Protein AF-A0A2X1K998-F1 (afdb_monomer)

Radius of gyration: 13.38 Å; Cα contacts (8 Å, |Δi|>4): 123; chains: 1; bounding box: 35×31×32 Å

InterPro domains:
  IPR023346 Lysozyme-like domain superfamily [SSF53955] (5-83)
  IPR031304 Transglycosylase SLT domain 2 [PF13406] (13-80)
  IPR043426 Membrane-bound lytic murein transglycosylase B-like [PTHR30163] (14-83)

Structure (m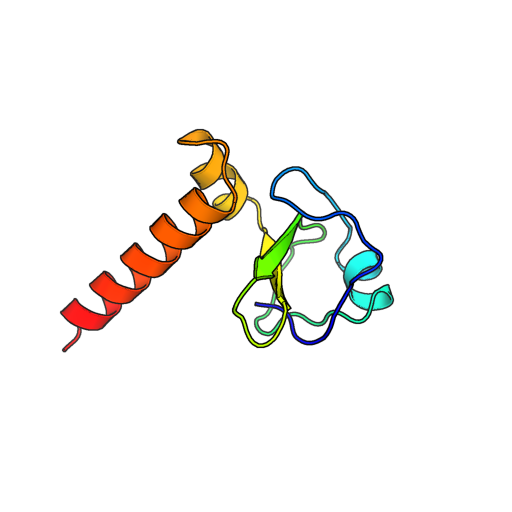mCIF, N/CA/C/O backbone):
data_AF-A0A2X1K998-F1
#
_entry.id   AF-A0A2X1K998-F1
#
loop_
_atom_site.group_PDB
_atom_site.id
_atom_site.type_symbol
_atom_site.label_atom_id
_atom_site.label_alt_id
_atom_site.label_comp_id
_atom_site.label_asym_id
_atom_site.label_entity_id
_atom_site.label_seq_id
_atom_site.pdbx_PDB_ins_code
_atom_site.Cartn_x
_atom_site.Cartn_y
_atom_site.Cartn_z
_atom_site.occupancy
_atom_site.B_iso_or_equiv
_atom_site.auth_seq_id
_atom_site.auth_comp_id
_atom_site.auth_asym_id
_atom_site.auth_atom_id
_atom_site.pdbx_PDB_model_num
ATOM 1 N N . MET A 1 1 ? 6.122 -2.031 2.421 1.00 91.69 1 MET A N 1
ATOM 2 C CA . MET A 1 1 ? 5.492 -3.138 3.175 1.00 91.69 1 MET A CA 1
ATOM 3 C C . MET A 1 1 ? 5.232 -2.711 4.605 1.00 91.69 1 MET A C 1
ATOM 5 O O . MET A 1 1 ? 5.929 -1.822 5.095 1.00 91.69 1 MET A O 1
ATOM 9 N N . ALA A 1 2 ? 4.243 -3.322 5.249 1.00 95.88 2 ALA A N 1
ATOM 10 C CA . ALA A 1 2 ? 3.967 -3.188 6.674 1.00 95.88 2 ALA A CA 1
ATOM 11 C C . ALA A 1 2 ? 4.214 -4.525 7.390 1.00 95.88 2 ALA A C 1
ATOM 13 O O . ALA A 1 2 ? 3.963 -5.584 6.817 1.00 95.88 2 ALA A O 1
ATOM 14 N N . ASN A 1 3 ? 4.668 -4.467 8.639 1.00 97.19 3 ASN A N 1
ATOM 15 C CA . ASN A 1 3 ? 4.565 -5.570 9.590 1.00 97.19 3 ASN A CA 1
ATOM 16 C C . ASN A 1 3 ? 3.218 -5.480 10.318 1.00 97.19 3 ASN A C 1
ATOM 18 O O . ASN A 1 3 ? 2.672 -4.386 10.457 1.00 97.19 3 ASN A O 1
ATOM 22 N N . GLY A 1 4 ? 2.721 -6.610 10.823 1.00 95.56 4 GLY A N 1
ATOM 23 C CA . GLY A 1 4 ? 1.450 -6.684 11.548 1.00 95.56 4 GLY A CA 1
ATOM 24 C C . GLY A 1 4 ? 0.242 -6.944 10.645 1.00 95.56 4 GLY A C 1
ATOM 25 O O . GLY A 1 4 ? 0.380 -7.292 9.470 1.00 95.56 4 GLY A O 1
ATOM 26 N N . GLN A 1 5 ? -0.956 -6.832 11.220 1.00 95.06 5 GLN A N 1
ATOM 27 C CA . GLN A 1 5 ? -2.232 -7.109 10.557 1.00 95.06 5 GLN A CA 1
ATOM 28 C C . GLN A 1 5 ? -3.276 -6.085 11.011 1.00 95.06 5 GLN A C 1
ATOM 30 O O . GLN A 1 5 ? -3.373 -5.805 12.199 1.00 95.06 5 GLN A O 1
ATOM 35 N N . ALA A 1 6 ? -4.094 -5.584 10.082 1.00 95.88 6 ALA A N 1
ATOM 36 C CA . ALA A 1 6 ? -5.194 -4.663 10.382 1.00 95.88 6 ALA A CA 1
ATOM 37 C C . ALA A 1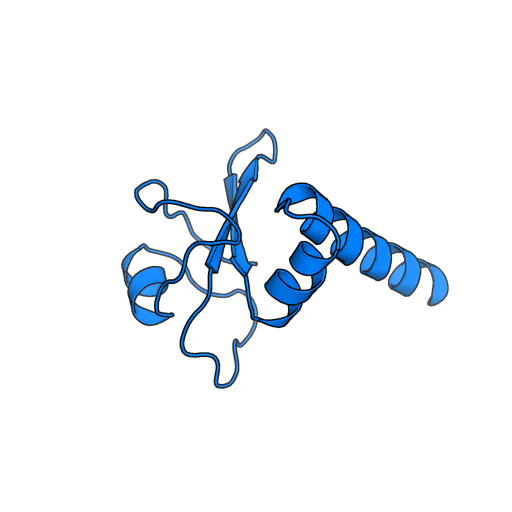 6 ? -6.516 -5.146 9.749 1.00 95.88 6 ALA A C 1
ATOM 39 O O . ALA A 1 6 ? -7.051 -4.485 8.856 1.00 95.88 6 ALA A O 1
ATOM 40 N N . PRO A 1 7 ? -7.057 -6.308 10.169 1.00 94.56 7 PRO A N 1
ATOM 41 C CA . PRO A 1 7 ? -8.216 -6.925 9.516 1.00 94.56 7 PRO A CA 1
ATOM 42 C C . PRO A 1 7 ? -9.505 -6.096 9.633 1.00 94.56 7 PRO A C 1
ATOM 44 O O . PRO A 1 7 ? -10.378 -6.223 8.780 1.00 94.56 7 PRO A O 1
ATOM 47 N N . GLY A 1 8 ? -9.620 -5.250 10.664 1.00 95.56 8 GLY A N 1
ATOM 48 C CA . GLY A 1 8 ? -10.804 -4.424 10.923 1.00 95.56 8 GLY A CA 1
ATOM 49 C C . GLY A 1 8 ? -10.882 -3.124 10.118 1.00 95.56 8 GLY A C 1
ATOM 50 O O . GLY A 1 8 ? -11.905 -2.445 10.169 1.00 95.56 8 GLY A O 1
ATOM 51 N N . LEU A 1 9 ? -9.828 -2.753 9.382 1.00 97.56 9 LEU A N 1
ATOM 52 C CA . LEU A 1 9 ? -9.826 -1.535 8.576 1.00 97.56 9 LEU A CA 1
ATOM 53 C C . LEU A 1 9 ? -10.217 -1.834 7.119 1.00 97.56 9 LEU A C 1
ATOM 55 O O . LEU A 1 9 ? -9.654 -2.748 6.503 1.00 97.56 9 LEU A O 1
ATOM 59 N N . PRO A 1 10 ? -11.130 -1.040 6.520 1.00 98.50 10 PRO A N 1
ATOM 60 C CA . PRO A 1 10 ? -11.312 -1.027 5.076 1.00 98.50 10 PRO A CA 1
ATOM 61 C C . PRO A 1 10 ? -9.976 -0.838 4.349 1.00 98.50 10 PRO A C 1
ATOM 63 O O . PRO A 1 10 ? -9.101 -0.094 4.788 1.00 98.50 10 PRO A O 1
ATOM 66 N N . ASN A 1 11 ? -9.814 -1.517 3.218 1.00 98.31 11 ASN A N 1
ATOM 67 C CA . ASN A 1 11 ? -8.575 -1.503 2.446 1.00 98.31 11 ASN A CA 1
ATOM 68 C C . ASN A 1 11 ? -8.842 -1.217 0.962 1.00 98.31 11 ASN A C 1
ATOM 70 O O . ASN A 1 11 ? -9.977 -1.257 0.488 1.00 98.31 11 ASN A O 1
ATOM 74 N N . GLY A 1 12 ? -7.773 -0.895 0.241 1.00 98.00 12 GLY A N 1
ATOM 75 C CA . GLY A 1 12 ? -7.776 -0.546 -1.174 1.00 98.00 12 GLY A CA 1
ATOM 76 C C . GLY A 1 12 ? -7.162 0.828 -1.427 1.00 98.00 12 GLY A C 1
ATOM 77 O O . GLY A 1 12 ? -7.096 1.678 -0.538 1.00 98.00 12 GLY A O 1
ATOM 78 N N . PHE A 1 13 ? -6.740 1.064 -2.671 1.00 98.00 13 PHE A N 1
ATOM 79 C CA . PHE A 1 13 ? -5.987 2.263 -3.066 1.00 98.00 13 PHE A CA 1
ATOM 80 C C . PHE A 1 13 ? -6.728 3.599 -2.872 1.00 98.00 13 PHE A C 1
ATOM 82 O O . PHE A 1 13 ? -6.104 4.653 -2.923 1.00 98.00 13 PHE A O 1
ATOM 89 N N . LYS A 1 14 ? -8.051 3.569 -2.659 1.00 98.12 14 LYS A N 1
ATOM 90 C CA . LYS A 1 14 ? -8.882 4.756 -2.387 1.00 98.12 14 LYS A CA 1
ATOM 91 C C . LYS A 1 14 ? -8.983 5.110 -0.900 1.00 98.12 14 LYS A C 1
ATOM 93 O O . LYS A 1 14 ? -9.491 6.177 -0.571 1.00 98.12 14 LYS A O 1
ATOM 98 N N . THR A 1 15 ? -8.564 4.215 -0.006 1.00 98.56 15 THR A N 1
ATOM 99 C CA . THR A 1 15 ? -8.611 4.465 1.440 1.00 98.56 15 THR A CA 1
ATOM 100 C C . THR A 1 15 ? -7.573 5.502 1.849 1.00 98.56 15 THR A C 1
ATOM 102 O O . THR A 1 15 ? -6.600 5.740 1.133 1.00 98.56 15 THR A O 1
ATOM 105 N N . LYS A 1 16 ? -7.775 6.139 3.002 1.00 98.56 16 LYS A N 1
ATOM 106 C CA . LYS A 1 16 ? -6.869 7.173 3.496 1.00 98.56 16 LYS A CA 1
ATOM 107 C C . LYS A 1 16 ? -6.899 7.206 5.018 1.00 98.56 16 LYS A C 1
ATOM 109 O O . LYS A 1 16 ? -7.927 7.520 5.607 1.00 98.56 16 LYS A O 1
ATOM 114 N N . TYR A 1 17 ? -5.761 6.895 5.622 1.00 98.69 17 TYR A N 1
ATOM 115 C CA . TYR A 1 17 ? -5.554 6.862 7.067 1.00 98.69 17 TYR A CA 1
ATOM 116 C C . TYR A 1 17 ? -4.318 7.680 7.422 1.00 98.69 17 TYR A C 1
ATOM 118 O O . TYR A 1 17 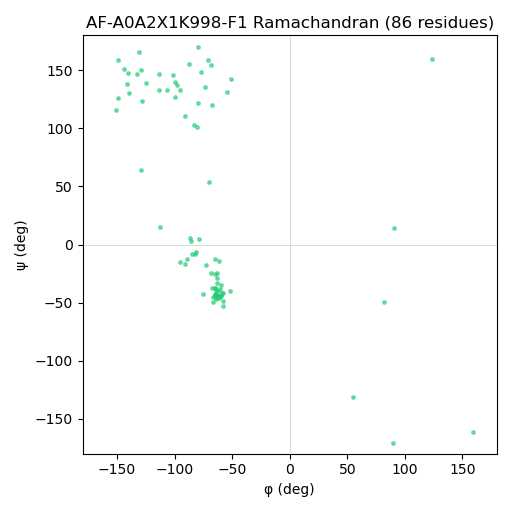? -3.379 7.765 6.624 1.00 98.69 17 TYR A O 1
ATOM 126 N N . SER A 1 18 ? -4.285 8.267 8.617 1.00 98.56 18 SER A N 1
ATOM 127 C CA . SER A 1 18 ? -3.030 8.774 9.169 1.00 98.56 18 SER A CA 1
ATOM 128 C C . SER A 1 18 ? -2.087 7.620 9.507 1.00 98.56 18 SER A C 1
ATOM 130 O O . SER A 1 18 ? -2.521 6.504 9.808 1.00 98.56 18 SER A O 1
ATOM 132 N N . ILE A 1 19 ? -0.779 7.884 9.513 1.00 98.12 19 ILE A N 1
ATOM 133 C CA . ILE A 1 19 ? 0.200 6.881 9.960 1.00 98.12 19 ILE A CA 1
ATOM 134 C C . ILE A 1 19 ? -0.066 6.474 11.416 1.00 98.12 19 ILE A C 1
ATOM 136 O O . ILE A 1 19 ? 0.062 5.298 11.745 1.00 98.12 19 ILE A O 1
ATOM 140 N N . SER A 1 20 ? -0.526 7.404 12.261 1.00 97.94 20 SER A N 1
ATOM 141 C CA . SER A 1 20 ? -0.912 7.110 13.646 1.00 97.94 20 SER A CA 1
ATOM 142 C C . SER A 1 20 ? -2.113 6.163 13.754 1.00 97.94 20 SER A C 1
ATOM 144 O O . SER A 1 20 ? -2.090 5.269 14.594 1.00 97.94 20 SER A O 1
ATOM 146 N N . GLN A 1 21 ? -3.129 6.295 12.893 1.00 98.44 21 GLN A N 1
ATOM 147 C CA . GLN A 1 21 ? -4.267 5.366 12.848 1.00 98.44 21 GLN A CA 1
ATOM 148 C C . GLN A 1 21 ? -3.820 3.959 12.444 1.00 98.44 21 GLN A C 1
ATOM 150 O O . GLN A 1 21 ? -4.251 2.979 13.044 1.00 98.44 21 GLN A O 1
ATOM 155 N N . LEU A 1 22 ? -2.929 3.856 11.454 1.00 98.44 22 LEU A N 1
ATOM 156 C CA . LEU A 1 22 ? -2.384 2.568 11.019 1.00 98.44 22 LEU A CA 1
ATOM 157 C C . LEU A 1 22 ? -1.494 1.934 12.099 1.00 98.44 22 LEU A C 1
ATOM 159 O O . LEU A 1 22 ? -1.570 0.727 12.310 1.00 98.44 22 LEU A O 1
ATOM 163 N N . ALA A 1 23 ? -0.715 2.742 12.824 1.00 97.94 23 ALA A N 1
ATOM 164 C CA . ALA A 1 23 ? 0.064 2.287 13.973 1.00 97.94 23 ALA A CA 1
ATOM 165 C C . ALA A 1 23 ? -0.827 1.766 15.110 1.00 97.94 23 ALA A C 1
ATOM 167 O O . ALA A 1 23 ? -0.589 0.676 15.624 1.00 97.94 23 ALA A O 1
ATOM 168 N N . ALA A 1 24 ? -1.896 2.493 15.448 1.00 98.06 24 ALA A N 1
ATOM 169 C CA . ALA A 1 24 ? -2.878 2.061 16.443 1.00 98.06 24 ALA A CA 1
ATOM 170 C C . ALA A 1 24 ? -3.614 0.773 16.031 1.00 98.06 24 ALA A C 1
ATOM 172 O O . ALA A 1 24 ? -4.001 -0.017 16.886 1.00 98.06 24 ALA A O 1
ATOM 173 N N . ALA A 1 25 ? -3.764 0.531 14.725 1.00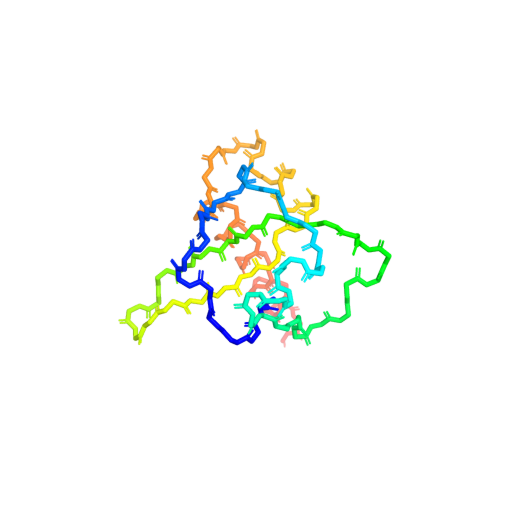 97.62 25 ALA A N 1
ATOM 174 C CA . ALA A 1 25 ? -4.310 -0.710 14.183 1.00 97.62 25 ALA A CA 1
ATOM 175 C C . ALA A 1 25 ? -3.301 -1.878 14.158 1.00 97.62 25 ALA A C 1
ATOM 177 O O . ALA A 1 25 ? -3.628 -2.942 13.639 1.00 97.62 25 ALA A O 1
ATOM 178 N N . GLY A 1 26 ? -2.091 -1.693 14.698 1.00 97.56 26 GLY A N 1
ATOM 179 C CA . GLY A 1 26 ? -1.076 -2.739 14.826 1.00 97.56 26 GLY A CA 1
ATOM 180 C C . GLY A 1 26 ? -0.113 -2.852 13.643 1.00 97.56 26 GLY A C 1
ATOM 181 O O . GLY A 1 26 ? 0.589 -3.858 13.538 1.00 97.56 26 GLY A O 1
ATOM 182 N N . LEU A 1 27 ? -0.064 -1.856 12.750 1.00 98.38 27 LEU A N 1
ATOM 183 C CA . LEU A 1 27 ? 0.867 -1.849 11.621 1.00 98.38 27 LEU A CA 1
ATOM 184 C C . LEU A 1 27 ? 2.116 -1.022 11.913 1.00 98.38 27 LEU A C 1
ATOM 186 O O . LEU A 1 27 ? 2.032 0.105 12.395 1.00 98.38 27 LEU A O 1
ATOM 190 N N . THR A 1 28 ? 3.280 -1.537 11.524 1.00 98.25 28 THR A N 1
ATOM 191 C CA . THR A 1 28 ? 4.523 -0.752 11.501 1.00 98.25 28 THR A CA 1
ATOM 192 C C . THR A 1 28 ? 5.160 -0.791 10.115 1.00 98.25 28 THR A C 1
ATOM 194 O O . THR A 1 28 ? 5.152 -1.834 9.456 1.00 98.25 28 THR A O 1
ATOM 197 N N . PRO A 1 29 ? 5.693 0.331 9.604 1.00 97.94 29 PRO A N 1
ATOM 198 C CA . PRO A 1 29 ? 6.306 0.345 8.286 1.00 97.94 29 PRO A CA 1
ATOM 199 C C . PRO A 1 29 ? 7.668 -0.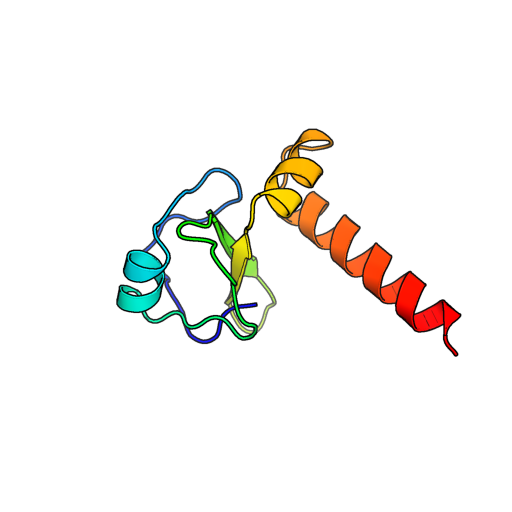360 8.321 1.00 97.94 29 PRO A C 1
ATOM 201 O O . PRO A 1 29 ? 8.481 -0.115 9.206 1.00 97.94 29 PRO A O 1
ATOM 204 N N . GLN A 1 30 ? 7.942 -1.216 7.332 1.00 97.88 30 GLN A N 1
ATOM 205 C CA . GLN A 1 30 ? 9.247 -1.889 7.213 1.00 97.88 30 GLN A CA 1
ATOM 206 C C . GLN A 1 30 ? 10.374 -0.962 6.746 1.00 97.88 30 GLN A C 1
ATOM 208 O O . GLN A 1 30 ? 11.543 -1.315 6.842 1.00 97.88 30 GLN A O 1
ATOM 213 N N . GLN A 1 31 ? 10.020 0.188 6.177 1.00 96.94 31 GLN A N 1
ATOM 214 C CA . GLN A 1 31 ? 10.948 1.195 5.678 1.00 96.94 31 GLN A CA 1
ATOM 215 C C . GLN A 1 31 ? 10.496 2.569 6.181 1.00 96.94 31 GLN A C 1
ATOM 217 O O . GLN A 1 31 ? 9.285 2.784 6.297 1.00 96.94 31 GLN A O 1
ATOM 222 N N . PRO A 1 32 ? 11.419 3.506 6.463 1.00 97.19 32 PRO A N 1
ATOM 223 C CA . PRO A 1 32 ? 11.056 4.853 6.882 1.00 97.19 32 PRO A CA 1
ATOM 224 C C . PRO A 1 32 ? 10.104 5.514 5.879 1.00 97.19 32 PRO A C 1
ATOM 226 O O . PRO A 1 32 ? 10.364 5.532 4.678 1.00 97.19 32 PRO A O 1
ATOM 229 N N . LEU A 1 33 ? 9.006 6.088 6.375 1.00 96.56 33 LEU A N 1
ATOM 230 C CA . LEU A 1 33 ? 8.024 6.796 5.544 1.00 96.56 33 LEU A CA 1
ATOM 231 C C . LEU A 1 33 ? 8.394 8.276 5.314 1.00 96.56 33 LEU A C 1
ATOM 233 O O . LEU A 1 33 ? 7.625 9.015 4.705 1.00 96.56 33 LEU A O 1
ATOM 237 N N . GLY A 1 34 ? 9.548 8.734 5.811 1.00 96.50 34 GLY A N 1
ATOM 238 C CA . GLY A 1 34 ? 9.948 10.141 5.752 1.00 96.50 34 GLY A CA 1
ATOM 239 C C . GLY A 1 34 ? 8.888 11.058 6.371 1.00 96.50 34 GLY A C 1
ATOM 240 O O . GLY A 1 34 ? 8.374 10.785 7.452 1.00 96.50 34 GLY A O 1
ATOM 241 N N . ASN A 1 35 ? 8.519 12.119 5.652 1.00 96.69 35 ASN A N 1
ATOM 242 C CA . ASN A 1 35 ? 7.555 13.119 6.126 1.00 96.69 35 ASN A CA 1
ATOM 243 C C . ASN A 1 35 ? 6.086 12.752 5.834 1.00 96.69 35 ASN A C 1
ATOM 245 O O . ASN A 1 35 ? 5.194 13.571 6.074 1.00 96.69 35 ASN A O 1
ATOM 249 N N . HIS A 1 36 ? 5.799 11.559 5.299 1.00 97.88 36 HIS A N 1
ATOM 250 C CA . HIS A 1 36 ? 4.432 11.158 4.969 1.00 97.88 36 HIS A CA 1
ATOM 251 C C . HIS A 1 36 ? 3.580 10.973 6.231 1.00 97.88 36 HIS A C 1
ATOM 253 O O . HIS A 1 36 ? 3.855 10.120 7.066 1.00 97.88 36 HIS A O 1
ATOM 259 N N . GLN A 1 37 ? 2.498 11.749 6.331 1.00 97.62 37 GLN A N 1
ATOM 260 C CA . GLN A 1 37 ? 1.578 11.717 7.477 1.00 97.62 37 GLN A CA 1
ATOM 261 C C . GLN A 1 37 ? 0.360 10.815 7.257 1.00 97.62 37 GLN A C 1
ATOM 263 O O . GLN A 1 37 ? -0.352 10.483 8.207 1.00 97.62 37 GLN A O 1
ATOM 268 N N . GLN A 1 38 ? 0.099 10.423 6.009 1.00 98.19 38 GLN A N 1
ATOM 269 C CA . GLN A 1 38 ? -1.069 9.643 5.615 1.00 98.19 38 GLN A CA 1
ATOM 270 C C . GLN A 1 38 ? -0.717 8.651 4.505 1.00 98.19 38 GLN A C 1
ATOM 272 O O . GLN A 1 38 ? 0.161 8.914 3.681 1.00 98.19 38 GLN A O 1
ATOM 277 N N . ALA A 1 39 ? -1.441 7.537 4.470 1.00 98.62 39 ALA A N 1
ATOM 278 C CA . ALA A 1 39 ? -1.326 6.510 3.444 1.00 98.62 39 ALA A CA 1
ATOM 279 C C . ALA A 1 39 ? -2.677 5.820 3.216 1.00 98.62 39 ALA A C 1
ATOM 281 O O . ALA A 1 39 ? -3.554 5.822 4.083 1.00 98.62 39 ALA A O 1
ATOM 282 N N . SER A 1 40 ? -2.831 5.199 2.050 1.00 98.56 40 SER A N 1
A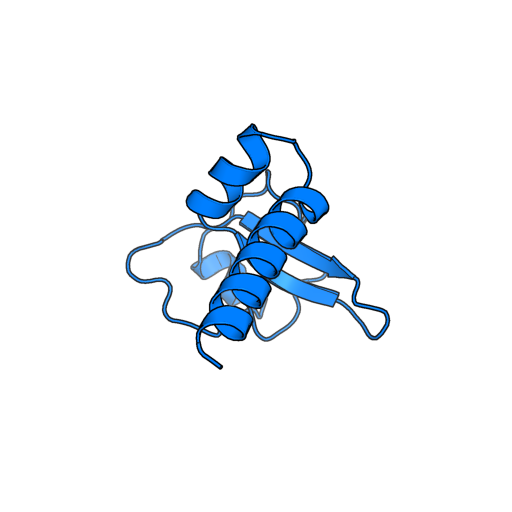TOM 283 C CA . SER A 1 40 ? -3.874 4.191 1.844 1.00 98.56 40 SER A CA 1
ATOM 284 C C . SER A 1 40 ? -3.457 2.867 2.487 1.00 98.56 40 SER A C 1
ATOM 286 O O . SER A 1 40 ? -2.267 2.544 2.542 1.00 98.56 40 SER A O 1
ATOM 288 N N . LEU A 1 41 ? -4.430 2.097 2.973 1.00 98.69 41 LEU A N 1
ATOM 289 C CA . LEU A 1 41 ? -4.200 0.741 3.453 1.00 98.69 41 LEU A CA 1
ATOM 290 C C . LEU A 1 41 ? -4.396 -0.228 2.293 1.00 98.69 41 LEU A C 1
ATOM 292 O O . LEU A 1 41 ? -5.519 -0.432 1.832 1.00 98.69 41 LEU A O 1
ATOM 296 N N . LEU A 1 42 ? -3.319 -0.841 1.815 1.00 98.50 42 LEU A N 1
ATOM 297 C CA . LEU A 1 42 ? -3.411 -1.888 0.800 1.00 98.50 42 LEU A CA 1
ATOM 298 C C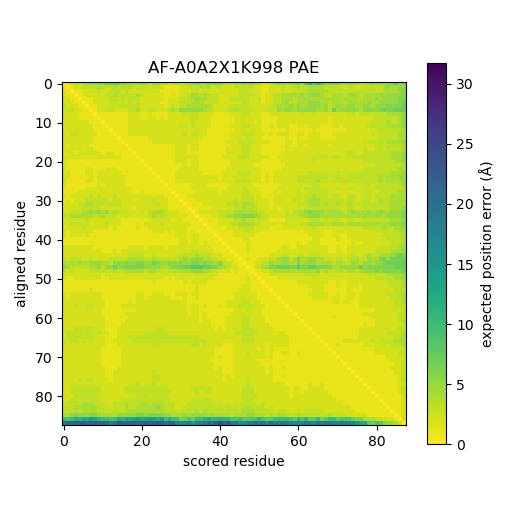 . LEU A 1 42 ? -3.316 -3.251 1.480 1.00 98.50 42 LEU A C 1
ATOM 300 O O . LEU A 1 42 ? -2.498 -3.437 2.381 1.00 98.50 42 LEU A O 1
ATOM 304 N N . ARG A 1 43 ? -4.130 -4.197 1.015 1.00 98.12 43 ARG A N 1
ATOM 305 C CA . ARG A 1 43 ? -4.129 -5.588 1.465 1.00 98.12 43 ARG A CA 1
ATOM 306 C C . ARG A 1 43 ? -4.045 -6.494 0.244 1.00 98.12 43 ARG A C 1
ATOM 308 O O . ARG A 1 43 ? -4.881 -6.380 -0.649 1.00 98.12 43 ARG A O 1
ATOM 315 N N . LEU A 1 44 ? -3.041 -7.360 0.210 1.00 97.31 44 LEU A N 1
ATOM 316 C CA . LEU A 1 44 ? -2.852 -8.363 -0.834 1.00 97.31 44 LEU A CA 1
ATOM 317 C C . LEU A 1 44 ? -3.035 -9.745 -0.221 1.00 97.31 44 LEU A C 1
ATOM 319 O O . LEU A 1 44 ? -2.492 -10.014 0.850 1.00 97.31 44 LEU A O 1
ATOM 323 N N . ASP A 1 45 ? -3.808 -10.592 -0.887 1.00 95.81 45 ASP A N 1
ATOM 324 C CA . ASP A 1 45 ? -3.899 -12.008 -0.548 1.00 95.81 45 ASP A CA 1
ATOM 325 C C . ASP A 1 45 ? -2.686 -12.734 -1.142 1.00 95.81 45 ASP A C 1
ATOM 327 O O . ASP A 1 45 ? -2.440 -12.644 -2.347 1.00 95.81 45 ASP A O 1
ATOM 331 N N . VAL A 1 46 ? -1.903 -13.396 -0.291 1.00 93.81 46 VAL A N 1
ATOM 332 C CA . VAL A 1 46 ? -0.713 -14.164 -0.692 1.00 93.81 46 VAL A CA 1
ATOM 333 C C . VAL A 1 46 ? -0.898 -15.671 -0.473 1.00 93.81 46 VAL A C 1
ATOM 335 O O . VAL A 1 46 ? 0.074 -16.425 -0.460 1.00 93.81 46 VAL A O 1
ATOM 338 N N . GLY A 1 47 ? -2.138 -16.128 -0.271 1.00 94.94 47 GLY A N 1
ATOM 339 C CA . GLY A 1 47 ? -2.506 -17.531 -0.064 1.00 94.94 47 GLY A CA 1
ATOM 340 C C . GLY A 1 47 ? -2.315 -18.010 1.376 1.00 94.94 47 GLY A C 1
ATOM 341 O O . GLY A 1 47 ? -3.238 -18.557 1.971 1.00 94.94 47 GLY A O 1
ATOM 342 N N . THR A 1 48 ? -1.148 -17.767 1.977 1.00 93.19 48 THR A N 1
ATOM 343 C CA . THR A 1 48 ? -0.878 -18.108 3.392 1.00 93.19 48 THR A CA 1
ATOM 344 C C . THR A 1 48 ? -1.421 -17.076 4.382 1.00 93.19 48 THR A C 1
ATOM 346 O O . THR A 1 48 ? -1.367 -17.282 5.594 1.00 93.19 48 THR A O 1
ATOM 349 N N . GLY A 1 49 ? -1.941 -15.956 3.882 1.00 94.25 49 GLY A N 1
ATOM 350 C CA . GLY A 1 49 ? -2.481 -14.867 4.679 1.00 94.25 49 GLY A CA 1
ATOM 351 C C . GLY A 1 49 ? -2.526 -13.563 3.894 1.00 94.25 49 GLY A C 1
ATOM 352 O O . GLY A 1 49 ? -2.438 -13.546 2.666 1.00 94.25 49 GLY A O 1
ATOM 353 N N . TYR A 1 50 ? -2.639 -12.452 4.621 1.00 97.00 50 TYR A N 1
ATOM 354 C CA . TYR A 1 50 ? -2.679 -11.120 4.031 1.00 97.00 50 TYR A CA 1
ATOM 355 C C . TYR A 1 50 ? -1.383 -10.352 4.257 1.00 97.00 50 TYR A C 1
ATOM 357 O O . TYR A 1 50 ? -0.893 -10.232 5.383 1.00 97.00 50 TYR A O 1
ATOM 365 N N . GLN A 1 51 ? -0.886 -9.741 3.186 1.00 97.38 51 GLN A N 1
ATOM 366 C CA . GLN A 1 51 ? 0.213 -8.791 3.239 1.00 97.38 51 GLN A CA 1
ATOM 367 C C . GLN A 1 51 ? -0.321 -7.358 3.186 1.00 97.38 51 GLN A C 1
ATOM 369 O O . GLN A 1 51 ? -1.057 -6.986 2.268 1.00 97.38 51 GLN A O 1
ATOM 374 N N . TYR A 1 52 ? 0.084 -6.535 4.153 1.00 98.25 52 TYR A N 1
ATOM 375 C CA . TYR A 1 52 ? -0.329 -5.137 4.242 1.00 98.25 52 TYR A CA 1
ATOM 376 C C . TYR A 1 52 ? 0.754 -4.181 3.746 1.00 98.25 52 TYR A C 1
ATOM 378 O O . TYR A 1 52 ? 1.958 -4.407 3.913 1.00 98.25 52 TYR A O 1
ATOM 386 N N . TRP A 1 53 ? 0.319 -3.078 3.141 1.00 98.56 53 TRP A N 1
ATOM 387 C CA . TRP A 1 53 ? 1.204 -2.036 2.634 1.00 98.56 53 TRP A CA 1
ATOM 388 C C . TRP A 1 53 ? 0.648 -0.637 2.893 1.00 98.56 53 TRP A C 1
ATOM 390 O O . TRP A 1 53 ? -0.557 -0.405 2.821 1.00 98.56 53 TRP A O 1
ATOM 400 N N . TYR A 1 54 ? 1.565 0.305 3.110 1.00 98.62 54 TYR A N 1
ATOM 401 C CA . TYR A 1 54 ? 1.295 1.739 3.107 1.00 98.62 54 TYR A CA 1
ATOM 402 C C . TYR A 1 54 ? 1.329 2.242 1.660 1.00 98.62 54 TYR A C 1
ATOM 404 O O . TYR A 1 54 ? 2.405 2.395 1.078 1.00 98.62 54 TYR A O 1
ATOM 412 N N . GLY A 1 55 ? 0.165 2.470 1.056 1.00 98.19 55 GLY A N 1
ATOM 413 C CA . GLY A 1 55 ? 0.074 3.020 -0.294 1.00 98.19 55 GLY A CA 1
ATOM 414 C C . GLY A 1 55 ? 0.262 4.537 -0.277 1.00 98.19 55 GLY A C 1
ATOM 415 O O . GLY A 1 55 ? -0.658 5.281 0.074 1.00 98.19 55 GLY A O 1
ATOM 416 N N . LEU A 1 56 ? 1.468 4.973 -0.641 1.00 98.44 56 LEU A N 1
ATOM 417 C CA . LEU A 1 56 ? 1.893 6.375 -0.722 1.00 98.44 56 LEU A CA 1
ATOM 418 C C . LEU A 1 56 ? 1.415 7.056 -2.023 1.00 98.44 56 LEU A C 1
ATOM 420 O O . LEU A 1 56 ? 0.947 6.362 -2.931 1.00 98.44 56 LEU A O 1
ATOM 424 N N . PRO A 1 57 ? 1.550 8.394 -2.167 1.00 98.44 57 PRO A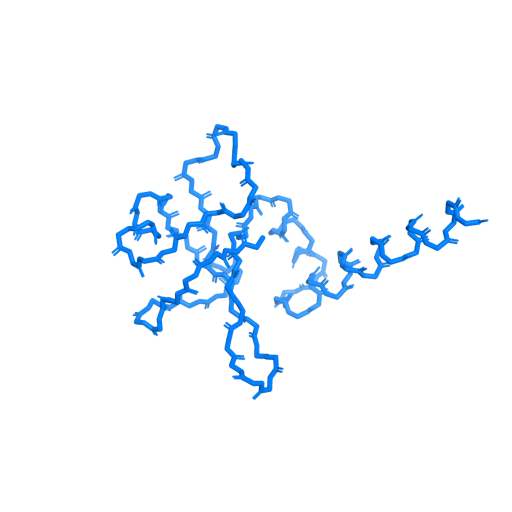 N 1
ATOM 425 C CA . PRO A 1 57 ? 1.027 9.123 -3.328 1.00 98.44 57 PRO A CA 1
ATOM 426 C C . PRO A 1 57 ? 1.454 8.550 -4.687 1.00 98.44 57 PRO A C 1
ATOM 428 O O . PRO A 1 57 ? 0.617 8.417 -5.574 1.00 98.44 57 PRO A O 1
ATOM 431 N N . ASN A 1 58 ? 2.708 8.109 -4.832 1.00 98.19 58 ASN A N 1
ATOM 432 C CA . ASN A 1 58 ? 3.189 7.514 -6.085 1.00 98.19 58 ASN A CA 1
ATOM 433 C C . ASN A 1 58 ? 2.453 6.218 -6.455 1.00 98.19 58 ASN A C 1
ATOM 435 O O . ASN A 1 58 ? 2.212 5.975 -7.634 1.00 98.19 58 ASN A O 1
ATOM 439 N N . PHE A 1 59 ? 2.035 5.413 -5.474 1.00 98.56 59 PHE A N 1
ATOM 440 C CA . PHE A 1 59 ? 1.221 4.227 -5.743 1.00 98.56 59 PHE A CA 1
ATOM 441 C C . PHE A 1 59 ? -0.147 4.627 -6.305 1.00 98.56 59 PHE A C 1
ATOM 443 O O . PHE A 1 59 ? -0.596 4.070 -7.305 1.00 98.56 59 PHE A O 1
ATOM 450 N N . TYR A 1 60 ? -0.782 5.647 -5.715 1.00 98.31 60 TYR A N 1
ATOM 451 C CA . TYR A 1 60 ? -2.036 6.191 -6.237 1.00 98.31 60 TYR A CA 1
ATOM 452 C C . TYR A 1 60 ? -1.867 6.734 -7.664 1.00 98.31 60 TYR A C 1
ATOM 454 O O . TYR A 1 60 ? -2.726 6.488 -8.511 1.00 98.31 60 TYR A O 1
ATOM 462 N N . THR A 1 61 ? -0.739 7.381 -7.976 1.00 98.69 61 THR A N 1
ATOM 463 C CA . THR A 1 61 ? -0.422 7.832 -9.341 1.00 98.69 61 THR A CA 1
ATOM 464 C C . THR A 1 61 ? -0.410 6.677 -10.347 1.00 98.69 61 THR A C 1
ATOM 466 O O . THR A 1 61 ? -1.000 6.813 -11.414 1.00 98.69 61 THR A O 1
ATOM 469 N N . ILE A 1 62 ? 0.153 5.511 -10.010 1.00 98.56 62 ILE A N 1
ATOM 470 C CA . ILE A 1 62 ? 0.120 4.327 -10.895 1.00 98.56 62 ILE A CA 1
ATOM 471 C C . ILE A 1 62 ? -1.328 3.873 -11.142 1.00 98.56 62 ILE A C 1
ATOM 473 O O . ILE A 1 62 ? -1.708 3.574 -12.276 1.00 98.56 62 ILE A O 1
ATOM 477 N N . THR A 1 63 ? -2.180 3.900 -10.108 1.00 98.44 63 THR A N 1
ATOM 478 C CA . THR A 1 63 ? -3.605 3.543 -10.260 1.00 98.44 63 THR A CA 1
ATOM 479 C C . THR A 1 63 ? -4.380 4.508 -11.158 1.00 98.44 63 THR A C 1
ATOM 481 O O . THR A 1 63 ? -5.497 4.200 -11.570 1.00 98.44 63 THR A O 1
ATOM 484 N N . ARG A 1 64 ? -3.813 5.675 -11.499 1.00 98.44 64 ARG A N 1
ATOM 485 C CA . ARG A 1 64 ? -4.431 6.587 -12.468 1.00 98.44 64 ARG A CA 1
ATOM 486 C C . ARG A 1 64 ? -4.429 6.041 -13.886 1.00 98.44 64 ARG A C 1
ATOM 488 O O . ARG A 1 64 ? -5.310 6.428 -14.648 1.00 98.44 64 ARG A O 1
ATOM 495 N N . TYR A 1 65 ? -3.500 5.141 -14.201 1.00 98.31 65 TYR A N 1
ATOM 496 C CA . TYR A 1 65 ? -3.451 4.441 -15.480 1.00 98.31 65 TYR A CA 1
ATOM 497 C C . TYR A 1 65 ? -4.527 3.349 -15.561 1.00 98.31 65 TYR A C 1
ATOM 499 O O . TYR A 1 65 ? -5.222 3.216 -16.563 1.00 98.31 65 TYR A O 1
ATOM 507 N N . ASN A 1 66 ? -4.704 2.596 -14.471 1.00 98.38 66 ASN A N 1
ATOM 508 C CA . ASN A 1 66 ? -5.775 1.616 -14.312 1.00 98.38 66 ASN A CA 1
ATOM 509 C C . ASN A 1 66 ? -6.168 1.508 -12.828 1.00 98.38 66 ASN A C 1
ATOM 511 O O . ASN A 1 66 ? -5.316 1.271 -11.968 1.00 98.38 66 ASN A O 1
ATOM 515 N N . HIS A 1 67 ? -7.462 1.682 -12.534 1.00 98.06 67 HIS A N 1
ATOM 516 C CA . HIS A 1 67 ? -8.060 1.772 -11.194 1.00 98.06 67 HIS A CA 1
ATOM 517 C C . HIS A 1 67 ? -8.066 0.444 -10.404 1.00 98.06 67 HIS A C 1
ATOM 519 O O . HIS A 1 67 ? -9.108 0.008 -9.911 1.00 98.06 67 HIS A O 1
ATOM 525 N N . SER A 1 68 ? -6.915 -0.206 -10.250 1.00 98.19 68 SER A N 1
ATOM 526 C CA . SER A 1 68 ? -6.790 -1.498 -9.576 1.00 98.19 68 SER A CA 1
ATOM 527 C C . SER A 1 68 ? -5.539 -1.559 -8.696 1.00 98.19 68 SER A C 1
ATOM 529 O O . SER A 1 68 ? -4.430 -1.273 -9.147 1.00 98.19 68 SER A O 1
ATOM 531 N N . THR A 1 69 ? -5.713 -1.984 -7.437 1.00 98.00 69 THR A N 1
ATOM 532 C CA . THR A 1 69 ? -4.601 -2.239 -6.502 1.00 98.00 69 THR A CA 1
ATOM 533 C C . THR A 1 69 ? -3.658 -3.312 -7.050 1.00 98.00 69 THR A C 1
ATOM 535 O O . THR A 1 69 ? -2.444 -3.132 -7.008 1.00 98.00 69 THR A O 1
ATOM 538 N N . HIS A 1 70 ? -4.207 -4.407 -7.591 1.00 98.00 70 HIS A N 1
ATOM 539 C CA . HIS A 1 70 ? -3.416 -5.507 -8.149 1.00 98.00 70 HIS A CA 1
ATOM 540 C C . HIS A 1 70 ? -2.619 -5.054 -9.369 1.00 98.00 70 HIS A C 1
ATOM 542 O O . HIS A 1 70 ? -1.434 -5.354 -9.458 1.00 98.00 70 HIS A O 1
ATOM 548 N N . TYR A 1 71 ? -3.239 -4.273 -10.261 1.00 98.38 71 TYR A N 1
ATOM 549 C CA . TYR A 1 71 ? -2.543 -3.706 -11.415 1.00 98.38 71 TYR A CA 1
ATOM 550 C C . TYR A 1 71 ? -1.352 -2.849 -10.975 1.00 98.38 71 TYR A C 1
ATOM 552 O O . TYR A 1 71 ? -0.230 -3.082 -11.413 1.00 98.38 71 TYR A O 1
ATOM 560 N N . ALA A 1 72 ? -1.575 -1.888 -10.072 1.00 98.56 72 ALA A N 1
ATOM 561 C CA . ALA A 1 72 ? -0.516 -0.979 -9.646 1.00 98.56 72 ALA A CA 1
ATOM 562 C C . ALA A 1 72 ? 0.621 -1.700 -8.905 1.00 98.56 72 ALA A C 1
ATOM 564 O O . ALA A 1 72 ? 1.790 -1.372 -9.112 1.00 98.56 72 ALA A O 1
ATOM 565 N N . MET A 1 73 ? 0.294 -2.708 -8.090 1.00 98.19 73 MET A N 1
ATOM 566 C CA . MET A 1 73 ? 1.299 -3.536 -7.423 1.00 98.19 73 MET A CA 1
ATOM 567 C C . MET A 1 73 ? 2.099 -4.375 -8.423 1.00 98.19 73 MET A C 1
ATOM 569 O O . MET A 1 73 ? 3.324 -4.392 -8.340 1.00 98.19 73 MET A O 1
ATOM 573 N N . ALA A 1 74 ? 1.432 -5.010 -9.391 1.00 98.19 74 ALA A N 1
ATOM 574 C CA . ALA A 1 74 ? 2.088 -5.812 -10.419 1.00 98.19 74 ALA A CA 1
ATOM 575 C C . ALA A 1 74 ? 3.025 -4.964 -11.288 1.00 98.19 74 ALA A C 1
ATOM 577 O O . ALA A 1 74 ? 4.165 -5.360 -11.511 1.00 98.19 74 ALA A O 1
ATOM 578 N N . VAL A 1 75 ? 2.590 -3.773 -11.719 1.00 98.50 75 VAL A N 1
ATOM 579 C CA . VAL A 1 75 ? 3.430 -2.826 -12.474 1.00 98.50 75 VAL A CA 1
ATOM 580 C C . VAL A 1 75 ? 4.684 -2.456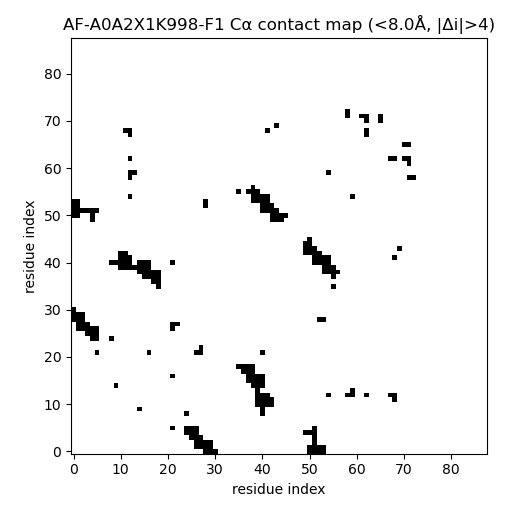 -11.685 1.00 98.50 75 VAL A C 1
ATOM 582 O O . VAL A 1 75 ? 5.792 -2.508 -12.219 1.00 98.50 75 VAL A O 1
ATOM 585 N N . TRP A 1 76 ? 4.524 -2.100 -10.409 1.00 98.12 76 TRP A N 1
ATOM 586 C CA . TRP A 1 76 ? 5.648 -1.698 -9.572 1.00 98.12 76 TRP A CA 1
ATOM 587 C C . TRP A 1 76 ? 6.623 -2.856 -9.310 1.00 98.12 76 TRP A C 1
ATOM 589 O O . TRP A 1 76 ? 7.820 -2.704 -9.554 1.00 98.12 76 TRP A O 1
ATOM 599 N N . GLN A 1 77 ? 6.122 -4.022 -8.890 1.00 97.38 77 GLN A N 1
ATOM 600 C CA . GLN A 1 77 ? 6.954 -5.195 -8.604 1.00 97.38 77 GLN A CA 1
ATOM 601 C C . GLN A 1 77 ? 7.648 -5.740 -9.859 1.00 97.38 77 GLN A C 1
ATOM 603 O O . GLN A 1 77 ? 8.818 -6.111 -9.789 1.00 97.38 77 GLN A O 1
ATOM 608 N N . LEU A 1 78 ? 6.978 -5.730 -11.017 1.00 98.31 78 LEU A N 1
ATOM 609 C CA . LEU A 1 78 ? 7.593 -6.105 -12.292 1.00 98.31 78 LEU A CA 1
ATOM 610 C C . LEU A 1 78 ? 8.752 -5.167 -12.644 1.00 98.31 78 LEU A C 1
ATOM 612 O O . LEU A 1 78 ? 9.834 -5.633 -12.997 1.00 98.31 78 LEU A O 1
ATOM 616 N N . GLY A 1 79 ? 8.552 -3.852 -12.508 1.00 98.06 79 GLY A N 1
ATOM 617 C CA . GLY A 1 79 ? 9.610 -2.868 -12.738 1.00 98.06 79 GLY A CA 1
ATOM 618 C C . GLY A 1 79 ? 10.824 -3.092 -11.831 1.00 98.06 79 GLY A C 1
ATOM 619 O O . GLY A 1 79 ? 11.960 -3.041 -12.303 1.00 98.06 79 GLY A O 1
ATOM 620 N N . GLN A 1 80 ? 10.595 -3.410 -10.552 1.00 97.50 80 GLN A N 1
ATOM 621 C CA . GLN A 1 80 ? 11.667 -3.765 -9.617 1.00 97.50 80 GLN A CA 1
ATOM 622 C C . GLN A 1 80 ? 12.394 -5.049 -10.030 1.00 97.50 80 GLN A C 1
ATOM 624 O O . GLN A 1 80 ? 13.624 -5.063 -10.048 1.00 97.50 80 GLN A O 1
ATOM 629 N N . ALA A 1 81 ? 11.659 -6.106 -10.389 1.00 98.19 81 ALA A N 1
ATOM 630 C CA . ALA A 1 81 ? 12.237 -7.383 -10.804 1.00 98.19 81 ALA A CA 1
ATOM 631 C C . ALA A 1 81 ? 13.119 -7.233 -12.054 1.00 98.19 81 ALA A C 1
ATOM 633 O O . ALA A 1 81 ? 14.239 -7.738 -12.078 1.00 98.19 81 ALA A O 1
ATOM 634 N N . VAL A 1 82 ? 12.660 -6.478 -13.059 1.00 98.31 82 VAL A N 1
ATOM 635 C CA . VAL A 1 82 ? 13.453 -6.183 -14.264 1.00 98.31 82 VAL A CA 1
ATOM 636 C C . VAL A 1 82 ? 14.681 -5.338 -13.926 1.00 98.31 82 VAL A C 1
ATOM 638 O O . VAL A 1 82 ? 15.764 -5.614 -14.433 1.00 98.31 82 VAL A O 1
ATOM 641 N N . ALA A 1 83 ? 14.548 -4.321 -13.068 1.00 98.00 83 ALA A N 1
ATOM 642 C CA . ALA A 1 83 ? 15.687 -3.505 -12.651 1.00 98.00 83 ALA A CA 1
ATOM 643 C C . ALA A 1 83 ? 16.767 -4.348 -11.952 1.00 98.00 83 ALA A C 1
ATOM 645 O O . ALA A 1 83 ? 17.939 -4.214 -12.284 1.00 98.00 83 ALA A O 1
ATOM 646 N N . LEU A 1 84 ? 16.368 -5.250 -11.049 1.00 97.81 84 LEU A N 1
ATOM 647 C CA . LEU A 1 84 ? 17.265 -6.195 -10.373 1.00 97.81 84 LEU A CA 1
ATOM 648 C C . LEU A 1 84 ? 17.932 -7.165 -11.358 1.00 97.81 84 LEU A C 1
ATOM 650 O O . LEU A 1 84 ? 19.142 -7.361 -11.291 1.00 97.81 84 LEU A O 1
ATOM 654 N N . ALA A 1 85 ? 17.167 -7.732 -12.295 1.00 97.31 85 ALA A N 1
ATOM 655 C CA . ALA A 1 85 ? 17.679 -8.674 -13.293 1.00 97.31 85 ALA A CA 1
ATOM 656 C C . ALA A 1 85 ? 18.714 -8.051 -14.246 1.00 97.31 85 ALA A C 1
ATOM 658 O O . ALA A 1 85 ? 19.535 -8.766 -14.802 1.00 97.31 85 ALA A O 1
ATOM 659 N N . ARG A 1 86 ? 18.688 -6.725 -14.435 1.00 96.69 86 ARG A N 1
ATOM 660 C CA . ARG A 1 86 ? 19.643 -5.993 -15.286 1.00 96.69 86 ARG A CA 1
ATOM 661 C C . ARG A 1 86 ? 20.952 -5.612 -14.588 1.00 96.69 86 ARG A C 1
ATOM 663 O O . ARG A 1 86 ? 21.828 -5.060 -15.246 1.00 96.69 86 ARG A O 1
ATOM 670 N N . VAL A 1 87 ? 21.045 -5.808 -13.272 1.00 94.38 87 VAL A N 1
ATOM 671 C CA . VAL A 1 87 ? 22.264 -5.547 -12.483 1.00 94.38 87 VAL A CA 1
ATOM 672 C C . VAL A 1 87 ? 23.153 -6.797 -12.393 1.00 94.38 87 VAL A C 1
ATOM 674 O O . VAL A 1 87 ? 24.326 -6.676 -12.050 1.00 94.38 87 VAL A O 1
ATOM 677 N N . GLN A 1 88 ? 22.596 -7.974 -12.697 1.00 69.94 88 GLN A N 1
ATOM 678 C CA . GLN A 1 88 ? 23.321 -9.243 -12.832 1.00 69.94 88 GLN A CA 1
ATOM 679 C C . GLN A 1 88 ? 24.092 -9.289 -14.152 1.00 69.94 88 GLN A C 1
ATOM 681 O O . GLN A 1 88 ? 25.197 -9.872 -14.139 1.00 69.94 88 GLN A O 1
#

Sequence (88 aa):
MANGQAPGLPNGFKTKYSISQLAAAGLTPQQPLGNHQQASLLRLDVGTGYQYWYGLPNFYTITRYNHSTHYAMAVWQLGQAVALARVQ

Organism: Escherichia coli (NCBI:txid562)

Mean predicted aligned error: 2.41 Å

Solvent-accessible surface area (backbone atoms only — not comparable to full-atom values): 5124 Å² total; per-residue (Å²): 92,37,44,65,63,53,88,90,56,83,63,34,72,86,38,78,38,41,50,67,58,43,40,75,44,48,36,45,69,75,57,89,67,78,89,60,60,54,27,12,38,34,72,43,84,70,85,90,49,72,48,37,30,69,40,40,72,71,52,49,56,47,23,71,82,46,92,36,61,66,57,33,48,50,55,51,52,50,53,50,52,54,56,57,65,72,73,111

Secondary structure (DSSP, 8-state):
-EES--TTS--STT--EEHHHHHHTT-EESS--TT--EEEEEEEE-SSSEEEEEE-HHHHHHHTTSS-HHHHHHHHHHHHHHHHHTT-

Foldseek 3Di:
DKPDDQPPDDADQPAKDFPVVCVVSVIDDPDDPPPDGMFGWHWDDPPVGIDIDGHDPVLNVQCVVPVGNVNSVCVVVVVVVVVVVVVD

pLDDT: mean 97.22, std 3.23, range [69.94, 98.69]

Nearest PDB structures (foldseek):
  1d0l-assembly1_A  TM=1.008E+00  e=4.520E-14  Escherichia coli
  1qdt-assembly1_A  TM=1.007E+00  e=8.706E-14  Escherichia coli
  1ltm-assembly1_A  TM=1.008E+00  e=1.471E-13  Escherichia coli
  5o8x-assembly2_B  TM=8.072E-01  e=5.059E-04  Pseudomonas aeruginosa
  9c57-assembly1_F  TM=6.688E-01  e=3.092E+00  Homo sapiens